Protein AF-X1FXM9-F1 (afdb_monomer)

Foldseek 3Di:
DDDDDPVVVVVVVPDDPVVVVVVVVCVVCQVVVQVVVQVVVQVVCVVVVNFDPCCVPVVDGHRPDPDRGGDDDFFWWKFKAAPVDDDRPDIDGDHNPDDPVRQVVVQVVVVVVNIHIHTDD

Structure (mmCIF, N/CA/C/O backbone):
data_AF-X1FXM9-F1
#
_entry.id   AF-X1FXM9-F1
#
loop_
_atom_site.group_PDB
_atom_site.id
_atom_site.type_symbol
_atom_site.label_atom_id
_atom_site.label_alt_id
_atom_site.label_comp_id
_atom_site.label_asym_id
_atom_site.label_entity_id
_atom_site.label_seq_id
_atom_site.pdbx_PDB_ins_code
_atom_site.Cartn_x
_atom_site.Cartn_y
_atom_site.Cartn_z
_atom_site.occupancy
_atom_site.B_iso_or_equiv
_atom_site.auth_seq_id
_atom_site.auth_comp_id
_atom_site.auth_asym_id
_atom_site.auth_atom_id
_atom_site.pdbx_PDB_model_num
ATOM 1 N N . MET A 1 1 ? 21.906 14.561 19.158 1.00 36.38 1 MET A N 1
ATOM 2 C CA . MET A 1 1 ? 22.944 14.105 18.210 1.00 36.38 1 MET A CA 1
ATOM 3 C C . MET A 1 1 ? 22.483 12.761 17.664 1.00 36.38 1 MET A C 1
ATOM 5 O O . MET A 1 1 ? 22.474 11.801 18.420 1.00 36.38 1 MET A O 1
ATOM 9 N N . LYS A 1 2 ? 21.934 12.715 16.444 1.00 43.38 2 LYS A N 1
ATOM 10 C CA . LYS A 1 2 ? 21.376 11.483 15.862 1.00 43.38 2 L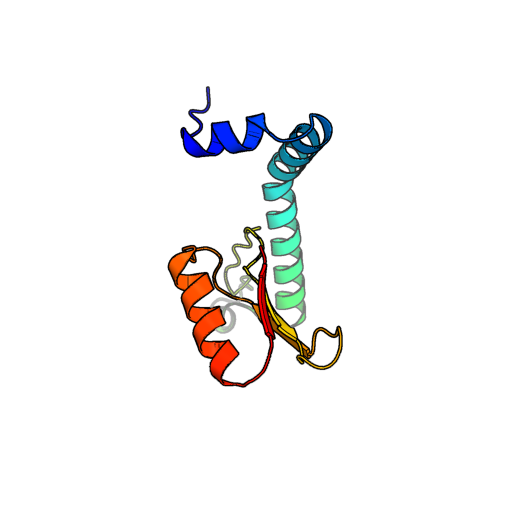YS A CA 1
ATOM 11 C C . LYS A 1 2 ? 22.465 10.847 14.999 1.00 43.38 2 LYS A C 1
ATOM 13 O O . LYS A 1 2 ? 23.006 11.519 14.126 1.00 43.38 2 LYS A O 1
ATOM 18 N N . ILE A 1 3 ? 22.830 9.605 15.299 1.00 38.72 3 ILE A N 1
ATOM 19 C CA . ILE A 1 3 ? 23.757 8.826 14.479 1.00 38.72 3 ILE A CA 1
ATOM 20 C C . ILE A 1 3 ? 22.927 8.307 13.303 1.00 38.72 3 ILE A C 1
ATOM 22 O O . ILE A 1 3 ? 22.068 7.452 13.494 1.00 38.72 3 ILE A O 1
ATOM 26 N N . LEU A 1 4 ? 23.118 8.903 12.128 1.00 39.44 4 LEU A N 1
ATOM 27 C CA . LEU A 1 4 ? 22.616 8.368 10.863 1.00 39.44 4 LEU A CA 1
ATOM 28 C C . LEU A 1 4 ? 23.583 7.274 10.405 1.00 39.44 4 LEU A C 1
ATOM 30 O O . LEU A 1 4 ? 24.802 7.450 10.505 1.00 39.44 4 LEU A O 1
ATOM 34 N N . TYR A 1 5 ? 23.043 6.147 9.947 1.00 42.50 5 TYR A N 1
ATOM 35 C CA . TYR A 1 5 ? 23.849 5.036 9.447 1.00 42.50 5 TYR A CA 1
ATOM 36 C C . TYR A 1 5 ? 24.565 5.448 8.141 1.00 42.50 5 TYR A C 1
ATOM 38 O O . TYR A 1 5 ? 24.064 6.313 7.418 1.00 42.50 5 TYR A O 1
ATOM 46 N N . PRO A 1 6 ? 25.748 4.880 7.831 1.00 48.47 6 PRO A N 1
ATOM 47 C CA . PRO A 1 6 ? 26.617 5.366 6.752 1.00 48.47 6 PRO A CA 1
ATOM 48 C C . PRO A 1 6 ? 25.945 5.450 5.373 1.00 48.47 6 PRO A C 1
ATOM 50 O O . PRO A 1 6 ? 26.200 6.407 4.641 1.00 48.47 6 PRO A O 1
ATOM 53 N N . ASP A 1 7 ? 25.050 4.512 5.056 1.00 50.47 7 ASP A N 1
ATOM 54 C CA . ASP A 1 7 ? 24.399 4.424 3.743 1.00 50.47 7 ASP A CA 1
ATOM 55 C C . ASP A 1 7 ? 23.335 5.510 3.520 1.00 50.47 7 ASP A C 1
ATOM 57 O O . ASP A 1 7 ? 23.178 6.010 2.407 1.00 50.47 7 ASP A O 1
ATOM 61 N N . GLU A 1 8 ? 22.660 5.972 4.579 1.00 50.62 8 GLU A N 1
ATOM 62 C CA . GLU A 1 8 ? 21.700 7.080 4.475 1.00 50.62 8 GLU A CA 1
ATOM 63 C C . GLU A 1 8 ? 22.412 8.391 4.123 1.00 50.62 8 GLU A C 1
ATOM 65 O O . GLU A 1 8 ? 21.892 9.204 3.364 1.00 50.62 8 GLU A O 1
ATOM 70 N N . LYS A 1 9 ? 23.644 8.583 4.615 1.00 51.72 9 LYS A N 1
ATOM 71 C CA . LYS A 1 9 ? 24.418 9.817 4.426 1.00 51.72 9 LYS A CA 1
ATOM 72 C C . LYS A 1 9 ? 24.777 10.075 2.958 1.00 51.72 9 LYS A C 1
ATOM 74 O O . LYS A 1 9 ? 24.866 11.234 2.559 1.00 51.72 9 LYS A O 1
ATOM 79 N N . LEU A 1 10 ? 24.962 9.017 2.165 1.00 49.16 10 LEU A N 1
ATOM 80 C CA . LEU A 1 10 ? 25.273 9.114 0.735 1.00 49.16 10 LEU A CA 1
ATOM 81 C C . LEU A 1 10 ? 24.058 9.544 -0.097 1.00 49.16 10 LEU A C 1
ATOM 83 O O . LEU A 1 10 ? 24.218 10.337 -1.021 1.00 49.16 10 LEU A O 1
ATOM 87 N N . LEU A 1 11 ? 22.847 9.118 0.279 1.00 52.88 11 LEU A N 1
ATOM 88 C CA . LEU A 1 11 ? 21.608 9.492 -0.412 1.00 52.88 11 LEU A CA 1
ATOM 89 C C . LEU A 1 11 ? 21.270 10.988 -0.250 1.00 52.88 11 LEU A C 1
ATOM 91 O O . LEU A 1 11 ? 20.677 11.592 -1.140 1.00 52.88 11 LEU A O 1
ATOM 95 N N . TYR A 1 12 ? 21.679 11.607 0.863 1.00 53.78 12 TYR A N 1
ATOM 96 C CA . TYR A 1 12 ? 21.497 13.046 1.100 1.00 53.78 12 TYR A CA 1
ATOM 97 C C . TYR A 1 12 ? 22.484 13.930 0.326 1.00 53.78 12 TYR A C 1
ATOM 99 O O . TYR A 1 12 ? 22.198 15.102 0.100 1.00 53.78 12 TYR A O 1
ATOM 107 N N . LEU A 1 13 ? 23.636 13.397 -0.091 1.00 53.38 13 LEU A N 1
ATOM 108 C CA . LEU A 1 13 ? 24.692 14.175 -0.753 1.00 53.38 13 LEU A CA 1
ATOM 109 C C . LEU A 1 13 ? 24.429 14.430 -2.248 1.00 53.38 13 LEU A C 1
ATOM 111 O O . LEU A 1 13 ? 25.091 15.285 -2.831 1.00 53.38 13 LEU A O 1
ATOM 115 N N . THR A 1 14 ? 23.477 13.724 -2.868 1.00 57.88 14 THR A N 1
ATOM 116 C CA . THR A 1 14 ? 23.168 13.830 -4.309 1.00 57.88 14 THR A CA 1
ATOM 117 C C . THR A 1 14 ? 21.824 14.493 -4.618 1.00 57.88 14 THR A C 1
ATOM 119 O O . THR A 1 14 ? 21.503 14.685 -5.790 1.00 57.88 14 THR A O 1
ATOM 122 N N . LYS A 1 15 ? 21.021 14.834 -3.603 1.00 63.81 15 LYS A N 1
ATOM 123 C CA . LYS A 1 15 ? 19.719 15.492 -3.789 1.00 63.81 15 LYS A CA 1
ATOM 124 C C . LYS A 1 15 ? 19.870 17.017 -3.890 1.00 63.81 15 LYS A C 1
ATOM 126 O O . LYS A 1 15 ? 20.701 17.590 -3.181 1.00 63.81 15 LYS A O 1
ATOM 131 N N . PRO A 1 16 ? 19.075 17.704 -4.731 1.00 71.56 16 PRO A N 1
ATOM 132 C CA . PRO A 1 16 ? 19.064 19.161 -4.749 1.00 71.56 16 PRO A CA 1
ATOM 133 C C . PRO A 1 16 ? 18.558 19.698 -3.400 1.00 71.56 16 PRO A C 1
ATOM 135 O O . PRO A 1 16 ? 17.733 19.077 -2.732 1.00 71.56 16 PRO A O 1
ATOM 138 N N . ALA A 1 17 ? 19.043 20.874 -2.994 1.00 66.94 17 ALA A N 1
ATOM 139 C CA . ALA A 1 17 ? 18.769 21.446 -1.670 1.00 66.94 17 ALA A CA 1
ATOM 140 C C . ALA A 1 17 ? 17.269 21.644 -1.364 1.00 66.94 17 ALA A C 1
ATOM 142 O O . ALA A 1 17 ? 16.871 21.605 -0.201 1.00 66.94 17 ALA A O 1
ATOM 143 N N . SER A 1 18 ? 16.435 21.825 -2.395 1.00 65.69 18 SER A N 1
ATOM 144 C CA . SER A 1 18 ? 14.975 21.874 -2.267 1.00 65.69 18 SER A CA 1
ATOM 145 C C . SER A 1 18 ? 14.394 20.569 -1.727 1.00 65.69 18 SER A C 1
ATOM 147 O O . SER A 1 18 ? 13.534 20.598 -0.853 1.00 65.69 18 SER A O 1
ATOM 149 N N . ASP A 1 19 ? 14.880 19.429 -2.208 1.00 69.62 19 ASP A N 1
ATOM 150 C CA . ASP A 1 19 ? 14.294 18.117 -1.924 1.00 69.62 19 ASP A CA 1
ATOM 151 C C . ASP A 1 19 ? 14.653 17.656 -0.510 1.00 69.62 19 ASP A C 1
ATOM 153 O O . ASP A 1 19 ? 13.837 17.048 0.175 1.00 69.62 19 ASP A O 1
ATOM 157 N N . ILE A 1 20 ? 15.838 18.046 -0.030 1.00 69.81 20 ILE A N 1
ATOM 158 C CA . ILE A 1 20 ? 16.269 17.830 1.358 1.00 69.81 20 ILE A CA 1
ATOM 159 C C . ILE A 1 20 ? 15.309 18.530 2.334 1.00 69.81 20 ILE A C 1
ATOM 161 O O . ILE A 1 20 ? 14.885 17.935 3.322 1.00 69.81 20 ILE A O 1
ATOM 165 N N . TYR A 1 21 ? 14.918 19.773 2.036 1.00 74.25 21 TYR A N 1
ATOM 166 C CA . TYR A 1 21 ? 13.987 20.540 2.867 1.00 74.25 21 TYR A CA 1
ATOM 167 C C . TYR A 1 21 ? 12.582 19.913 2.913 1.00 74.25 21 TYR A C 1
ATOM 169 O O . TYR A 1 21 ? 11.961 19.846 3.977 1.00 74.25 21 TYR A O 1
ATOM 177 N N . TYR A 1 22 ? 12.080 19.410 1.781 1.00 75.81 22 TYR A N 1
ATOM 178 C CA . TYR A 1 22 ? 10.779 18.734 1.734 1.00 75.81 22 TYR A CA 1
ATOM 179 C C . TYR A 1 22 ? 10.786 17.385 2.460 1.00 75.81 22 TYR A C 1
ATOM 181 O O . TYR A 1 22 ? 9.818 17.078 3.159 1.00 75.81 22 TYR A O 1
ATOM 189 N N . ASP A 1 23 ? 11.875 16.619 2.362 1.00 75.50 23 ASP A N 1
ATOM 190 C CA . ASP A 1 23 ? 12.038 15.360 3.096 1.00 75.50 23 ASP A CA 1
ATOM 191 C C . ASP A 1 23 ? 12.016 15.593 4.619 1.00 75.50 23 ASP A C 1
ATOM 193 O O . ASP A 1 23 ? 11.380 14.838 5.361 1.00 75.50 23 ASP A O 1
ATOM 197 N N . GLU A 1 24 ? 12.651 16.668 5.104 1.00 77.00 24 GLU A N 1
ATOM 198 C CA . GLU A 1 24 ? 12.624 17.038 6.525 1.00 77.00 24 GLU A CA 1
ATOM 199 C C . GLU A 1 24 ? 11.207 17.371 7.008 1.00 77.00 24 GLU A C 1
ATOM 201 O O . GLU A 1 24 ? 10.772 16.869 8.050 1.00 77.00 24 GLU A O 1
ATOM 206 N N . ILE A 1 25 ? 10.458 18.168 6.239 1.00 82.19 25 ILE A N 1
ATOM 207 C CA . ILE A 1 25 ? 9.061 18.497 6.558 1.00 82.19 25 ILE A CA 1
ATOM 208 C C . ILE A 1 25 ? 8.195 17.236 6.558 1.00 82.19 25 ILE A C 1
ATOM 210 O O . ILE A 1 25 ? 7.400 17.034 7.482 1.00 82.19 25 ILE A O 1
ATOM 214 N N . ALA A 1 26 ? 8.348 16.375 5.548 1.00 81.06 26 ALA A N 1
ATOM 215 C CA . ALA A 1 26 ? 7.603 15.126 5.442 1.00 81.06 26 ALA A CA 1
ATOM 216 C C . ALA A 1 26 ? 7.861 14.227 6.659 1.00 81.06 26 ALA A C 1
ATOM 218 O O . ALA A 1 26 ? 6.918 13.707 7.261 1.00 81.06 26 ALA A O 1
ATOM 219 N N . LEU A 1 27 ? 9.119 14.120 7.097 1.00 80.94 27 LEU A N 1
ATOM 220 C CA . LEU A 1 27 ? 9.480 13.348 8.280 1.00 80.94 27 LEU A CA 1
ATOM 221 C C . LEU A 1 27 ? 8.891 13.953 9.561 1.00 80.94 27 LEU A C 1
ATOM 223 O O . LEU A 1 27 ? 8.336 13.214 10.377 1.00 80.94 27 LEU A O 1
ATOM 227 N N . MET A 1 28 ? 8.946 15.280 9.728 1.00 86.06 28 MET A N 1
ATOM 228 C CA . MET A 1 28 ? 8.348 15.970 10.880 1.00 86.06 28 MET A CA 1
ATOM 229 C C . MET A 1 28 ? 6.824 15.793 10.948 1.00 86.06 28 MET A C 1
ATOM 231 O O . MET A 1 28 ? 6.257 15.698 12.038 1.00 86.06 28 MET A O 1
ATOM 235 N N . MET A 1 29 ? 6.157 15.722 9.794 1.00 90.00 29 MET A N 1
ATOM 236 C CA . MET A 1 29 ? 4.702 15.581 9.706 1.00 90.00 29 MET A CA 1
ATOM 237 C C . MET A 1 29 ? 4.222 14.127 9.728 1.00 90.00 29 MET A C 1
ATOM 239 O O . MET A 1 29 ? 3.068 13.893 10.096 1.00 90.00 29 MET A O 1
ATOM 243 N N . SER A 1 30 ? 5.085 13.159 9.405 1.00 89.44 30 SER A N 1
ATOM 244 C CA . SER A 1 30 ? 4.751 11.731 9.277 1.00 89.44 30 SER A CA 1
ATOM 245 C C . SER A 1 30 ? 3.930 11.200 10.456 1.00 89.44 30 SER A C 1
ATOM 247 O O . SER A 1 30 ? 2.811 10.730 10.279 1.00 89.44 30 SER A O 1
ATOM 249 N N . THR A 1 31 ? 4.410 11.392 11.687 1.00 91.12 31 THR A N 1
ATOM 250 C CA . THR A 1 31 ? 3.732 10.923 12.907 1.00 91.12 31 THR A CA 1
ATOM 251 C C . THR A 1 31 ? 2.360 11.574 13.102 1.00 91.12 31 THR A C 1
ATOM 253 O O . THR A 1 31 ? 1.430 10.941 13.604 1.00 91.12 31 THR A O 1
ATOM 256 N N . LYS A 1 32 ? 2.204 12.850 12.725 1.00 94.00 32 LYS A N 1
ATOM 257 C CA . LYS A 1 32 ? 0.914 13.545 12.830 1.00 94.00 32 LYS A CA 1
ATOM 258 C C . LYS A 1 32 ? -0.074 12.996 11.803 1.00 94.00 32 LYS A C 1
ATOM 260 O O . LYS A 1 32 ? -1.213 12.719 12.167 1.00 94.00 32 LYS A O 1
ATOM 265 N N . VAL A 1 33 ? 0.370 12.806 10.562 1.00 94.88 33 VAL A N 1
ATOM 266 C CA . VAL A 1 33 ? -0.441 12.227 9.483 1.00 94.88 33 VAL A CA 1
ATOM 267 C C . VAL A 1 33 ? -0.878 10.808 9.841 1.00 94.88 33 VAL A C 1
ATOM 269 O O . VAL A 1 33 ? -2.070 10.519 9.798 1.00 94.88 33 VAL A O 1
ATOM 272 N N . GLU A 1 34 ? 0.048 9.963 10.301 1.00 95.19 34 GLU A N 1
ATOM 273 C CA . GLU A 1 34 ? -0.249 8.594 10.736 1.00 95.19 34 GLU A CA 1
ATOM 274 C C . GLU A 1 34 ? -1.357 8.545 11.792 1.00 95.19 34 GLU A C 1
ATOM 276 O O . GLU A 1 34 ? -2.298 7.758 11.691 1.00 95.19 34 GLU A O 1
ATOM 281 N N . ARG A 1 35 ? -1.277 9.423 12.801 1.00 94.19 35 ARG A N 1
ATOM 282 C CA . ARG A 1 35 ? -2.274 9.497 13.877 1.00 94.19 35 ARG A CA 1
ATOM 283 C C . ARG A 1 35 ? -3.630 9.993 13.391 1.00 94.19 35 ARG A C 1
ATOM 285 O O . ARG A 1 35 ? -4.645 9.496 13.873 1.00 94.19 35 ARG A O 1
ATOM 292 N N . ILE A 1 36 ? -3.652 10.963 12.477 1.00 96.38 36 ILE A N 1
ATOM 293 C CA . ILE A 1 36 ? -4.896 11.497 11.909 1.00 96.38 36 ILE A CA 1
ATOM 294 C C . ILE A 1 36 ? -5.603 10.413 11.100 1.00 96.38 36 ILE A C 1
ATOM 296 O O . ILE A 1 36 ? -6.765 10.126 11.372 1.00 96.38 36 ILE A O 1
ATOM 300 N N . ILE A 1 37 ? -4.889 9.756 10.183 1.00 96.25 37 ILE A N 1
ATOM 301 C CA . ILE A 1 37 ? -5.453 8.676 9.365 1.00 96.25 37 ILE A CA 1
ATOM 302 C C . ILE A 1 37 ? -5.928 7.527 10.263 1.00 96.25 37 ILE A C 1
ATOM 304 O O . ILE A 1 37 ? -7.031 7.015 10.086 1.00 96.25 37 ILE A O 1
ATOM 308 N N . ALA A 1 38 ? -5.153 7.166 11.292 1.00 95.69 38 ALA A N 1
ATOM 309 C CA . ALA A 1 38 ? -5.576 6.152 12.252 1.00 95.69 38 ALA A CA 1
ATOM 310 C C . ALA A 1 38 ? -6.861 6.535 13.015 1.00 95.69 38 ALA A C 1
ATOM 312 O O . ALA A 1 38 ? -7.666 5.659 13.325 1.00 95.69 38 ALA A O 1
ATOM 313 N N . SER A 1 39 ? -7.063 7.816 13.340 1.00 94.44 39 SER A N 1
ATOM 314 C CA . SER A 1 39 ? -8.311 8.286 13.963 1.00 94.44 39 SER A CA 1
ATOM 315 C C . SER A 1 39 ? -9.486 8.155 13.001 1.00 94.44 39 SER A C 1
ATOM 317 O O . SER A 1 39 ? -10.497 7.560 13.357 1.00 94.44 39 SER A O 1
ATOM 319 N N . GLN A 1 40 ? -9.311 8.617 11.763 1.00 96.69 40 GLN A N 1
ATOM 320 C CA . GLN A 1 40 ? -10.351 8.576 10.734 1.00 96.69 40 GLN A CA 1
ATOM 321 C C . GLN A 1 40 ? -10.803 7.143 10.437 1.00 96.69 40 GLN A C 1
ATOM 323 O O . GLN A 1 40 ? -11.996 6.874 10.351 1.00 96.69 40 GLN A O 1
ATOM 328 N N . ILE A 1 41 ? -9.869 6.190 10.356 1.00 95.81 41 ILE A N 1
ATOM 329 C CA . ILE A 1 41 ? -10.227 4.778 10.170 1.00 95.81 41 ILE A CA 1
ATOM 330 C C . ILE A 1 41 ? -11.035 4.261 11.371 1.00 95.81 41 ILE A C 1
ATOM 332 O O . ILE A 1 41 ? -12.024 3.560 11.179 1.00 95.81 41 ILE A O 1
ATOM 336 N N . LYS A 1 42 ? -10.651 4.607 12.609 1.00 94.38 42 LYS A N 1
ATOM 337 C CA . LYS A 1 42 ? -11.401 4.199 13.812 1.00 94.38 42 LYS A CA 1
ATOM 338 C C . LYS A 1 42 ? -12.815 4.776 13.837 1.00 94.38 42 LYS A C 1
ATOM 340 O O . LYS A 1 42 ? -13.730 4.076 14.254 1.00 94.38 42 LYS A O 1
ATOM 345 N N . GLU A 1 43 ? -12.986 6.016 13.391 1.00 94.81 43 GLU A N 1
ATOM 346 C CA . GLU A 1 43 ? -14.298 6.659 13.266 1.00 94.81 43 GLU A CA 1
ATOM 347 C C . GLU A 1 43 ? -15.188 5.893 12.280 1.00 94.81 43 GLU A C 1
ATOM 349 O O . GLU A 1 43 ? -16.287 5.488 12.653 1.00 94.81 43 GLU A O 1
ATOM 354 N N . VAL A 1 44 ? -14.678 5.565 11.087 1.00 96.19 44 VAL A N 1
ATOM 355 C CA . VAL A 1 44 ? -15.430 4.772 10.098 1.00 96.19 44 VAL A CA 1
ATOM 356 C C . VAL A 1 44 ? -15.771 3.377 10.634 1.00 96.19 44 VAL A C 1
ATOM 358 O O . VAL A 1 44 ? -16.898 2.916 10.473 1.00 96.19 44 VAL A O 1
ATOM 361 N N . LEU A 1 45 ? -14.837 2.695 11.306 1.00 94.19 45 LEU A N 1
ATOM 362 C CA . LEU A 1 45 ? -15.106 1.388 11.923 1.00 94.19 45 LEU A CA 1
ATOM 363 C C . LEU A 1 45 ? -16.248 1.471 12.947 1.00 94.19 45 LEU A C 1
ATOM 365 O O . LEU A 1 45 ? -17.161 0.645 12.918 1.00 94.19 45 LEU A O 1
ATOM 369 N N . ALA A 1 46 ? -16.231 2.495 13.802 1.00 91.62 46 ALA A N 1
ATOM 370 C CA . ALA A 1 46 ? -17.271 2.725 14.797 1.00 91.62 46 ALA A CA 1
ATOM 371 C C . ALA A 1 46 ? -18.639 3.023 14.155 1.00 91.62 46 ALA A C 1
ATOM 373 O O . ALA A 1 46 ? -19.658 2.504 14.616 1.00 91.62 46 ALA A O 1
ATOM 374 N N . GLU A 1 47 ? -18.668 3.811 13.076 1.00 94.25 47 GLU A N 1
ATOM 375 C CA . GLU A 1 47 ? -19.878 4.080 12.285 1.00 94.25 47 GLU A CA 1
ATOM 376 C C . GLU A 1 47 ? -20.454 2.809 11.648 1.00 94.25 47 GLU A C 1
ATOM 378 O O . GLU A 1 47 ? -21.671 2.641 11.600 1.00 94.25 47 GLU A O 1
ATOM 383 N N . GLN A 1 48 ? -19.593 1.883 11.214 1.00 94.25 48 GLN A N 1
ATOM 384 C CA . GLN A 1 48 ? -19.995 0.574 10.686 1.00 94.25 48 GLN A CA 1
ATOM 385 C C . GLN A 1 48 ? -20.353 -0.448 11.781 1.00 94.25 48 GLN A C 1
ATOM 387 O O . GLN A 1 48 ? -20.651 -1.601 11.476 1.00 94.25 48 GLN A O 1
ATOM 392 N N . GLY A 1 49 ? -20.331 -0.057 13.060 1.00 90.75 49 GLY A N 1
ATOM 393 C CA . GLY A 1 49 ? -20.643 -0.953 14.173 1.00 90.75 49 GLY A CA 1
ATOM 394 C C . GLY A 1 49 ? -19.542 -1.969 14.488 1.00 90.75 49 GLY A C 1
ATOM 395 O O . GLY A 1 49 ? -19.800 -2.938 15.200 1.00 90.75 49 GLY A O 1
ATOM 396 N N . ILE A 1 50 ? -18.327 -1.768 13.974 1.00 90.75 50 ILE A N 1
ATOM 397 C CA . ILE A 1 50 ? -17.191 -2.664 14.187 1.00 90.75 50 ILE A CA 1
ATOM 398 C C . ILE A 1 50 ? -16.482 -2.244 15.476 1.00 90.75 50 ILE A C 1
ATOM 400 O O . ILE A 1 50 ? -15.807 -1.217 15.541 1.00 90.75 50 ILE A O 1
ATOM 404 N N . PHE A 1 51 ? -16.654 -3.062 16.510 1.00 91.12 51 PHE A N 1
ATOM 405 C CA . PHE A 1 51 ? -16.066 -2.877 17.833 1.00 91.12 51 PHE A CA 1
ATOM 406 C C . PHE A 1 51 ? -15.504 -4.195 18.370 1.00 91.12 51 PHE A C 1
ATOM 408 O O . PHE A 1 51 ? -15.478 -5.211 17.669 1.00 91.12 51 PHE A O 1
ATOM 415 N N . ASN A 1 52 ? -14.982 -4.178 19.597 1.00 88.69 52 ASN A N 1
ATOM 416 C CA . ASN A 1 52 ? -14.413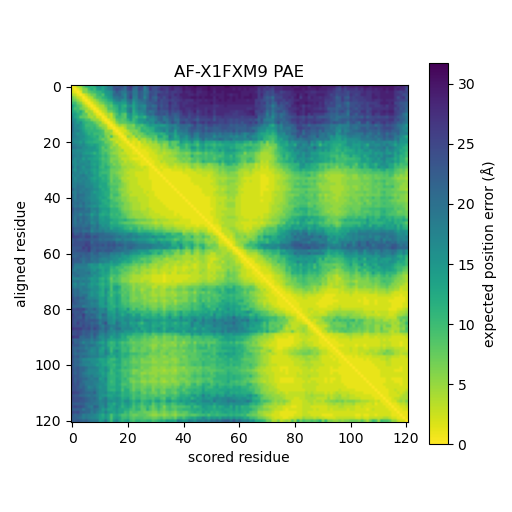 -5.372 20.202 1.00 88.69 52 ASN A CA 1
ATOM 417 C C . ASN A 1 52 ? -15.535 -6.404 20.442 1.00 88.69 52 ASN A C 1
ATOM 419 O O . ASN A 1 52 ? -16.548 -6.055 21.046 1.00 88.69 52 ASN A O 1
ATOM 423 N N . PRO A 1 53 ? -15.3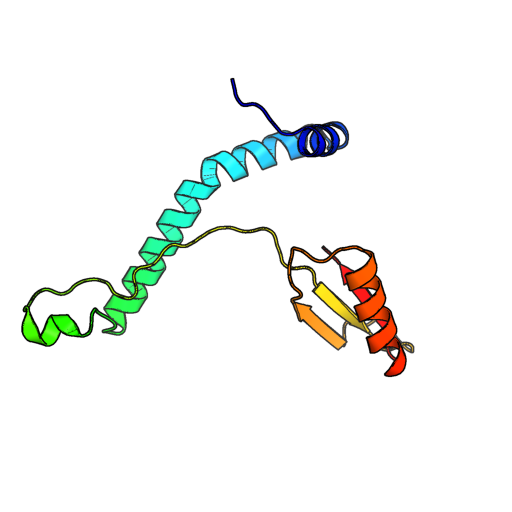71 -7.677 20.030 1.00 84.19 53 PRO A N 1
ATOM 424 C CA . PRO A 1 53 ? -16.385 -8.713 20.250 1.00 84.19 53 PRO A CA 1
ATOM 425 C C . PRO A 1 53 ? -16.802 -8.885 21.719 1.00 84.19 53 PRO A C 1
ATOM 427 O O . PRO A 1 53 ? -17.904 -9.338 22.006 1.00 84.19 53 PRO A O 1
ATOM 430 N N . VAL A 1 54 ? -15.932 -8.517 22.664 1.00 84.12 54 VAL A N 1
ATOM 431 C CA . VAL A 1 54 ? -16.204 -8.621 24.105 1.00 84.12 54 VAL A CA 1
ATOM 432 C C . VAL A 1 54 ? -17.172 -7.535 24.597 1.00 84.12 54 VAL A C 1
ATOM 434 O O . VAL A 1 54 ? -17.737 -7.674 25.682 1.00 84.12 54 VAL A O 1
ATOM 437 N N . ASP A 1 55 ? -17.426 -6.485 23.811 1.00 80.69 55 ASP A N 1
ATOM 438 C CA . ASP A 1 55 ? -18.280 -5.351 24.191 1.00 80.69 55 ASP A CA 1
ATOM 439 C C . ASP A 1 55 ? -19.717 -5.774 24.532 1.00 80.69 55 ASP A C 1
ATOM 441 O O . ASP A 1 55 ? -20.346 -5.174 25.411 1.00 80.69 55 ASP A O 1
ATOM 445 N N . GLU A 1 56 ? -20.207 -6.862 23.922 1.00 76.31 56 GLU A N 1
ATOM 446 C CA . GLU A 1 56 ? -21.500 -7.483 24.250 1.00 76.31 56 GLU A CA 1
ATOM 447 C C . GLU A 1 56 ? -21.579 -7.950 25.714 1.00 76.31 56 GLU A C 1
ATOM 449 O O . GLU A 1 56 ? -22.657 -7.978 26.311 1.00 76.31 56 GLU A O 1
ATOM 454 N N . HIS A 1 57 ? -20.437 -8.272 26.324 1.00 82.25 57 HIS A N 1
ATOM 455 C CA . HIS A 1 57 ? -20.339 -8.781 27.691 1.00 82.25 57 HIS A CA 1
ATOM 456 C C . HIS A 1 57 ? -19.976 -7.705 28.719 1.00 82.25 57 HIS A C 1
ATOM 458 O O . HIS A 1 57 ? -20.368 -7.821 29.881 1.00 82.25 57 HIS A O 1
ATOM 464 N N . ILE A 1 58 ? -19.253 -6.653 28.317 1.00 81.06 58 ILE A N 1
ATOM 465 C CA . ILE A 1 58 ? -18.723 -5.633 29.243 1.00 81.06 58 ILE A CA 1
ATOM 466 C C . ILE A 1 58 ? -19.452 -4.283 29.187 1.00 81.06 58 ILE A C 1
ATOM 468 O O . ILE A 1 58 ? -19.125 -3.393 29.970 1.00 81.06 58 ILE A O 1
ATOM 472 N N . LYS A 1 59 ? -20.460 -4.121 28.308 1.00 77.44 59 LYS A N 1
ATOM 473 C CA . LYS A 1 59 ? -21.244 -2.875 28.112 1.00 77.44 59 LYS A CA 1
ATOM 474 C C . LYS A 1 59 ? -20.385 -1.618 27.905 1.00 77.44 59 LYS A C 1
ATOM 476 O O . LYS A 1 59 ? -20.846 -0.498 28.126 1.00 77.44 59 LYS A O 1
ATOM 481 N N . LEU A 1 60 ? -19.144 -1.795 27.476 1.00 81.19 60 LEU A N 1
ATOM 482 C CA . LEU A 1 60 ? -18.204 -0.736 27.158 1.00 81.19 60 LEU A CA 1
ATOM 483 C C . LEU A 1 60 ? -17.877 -0.892 25.684 1.00 81.19 60 LEU A C 1
ATOM 485 O O . LEU A 1 60 ? -17.451 -1.967 25.297 1.00 81.19 60 LEU A O 1
ATOM 489 N N . LYS A 1 61 ? -18.087 0.151 24.878 1.00 79.00 61 LYS A N 1
ATOM 490 C CA . LYS A 1 61 ? -17.700 0.127 23.465 1.00 79.00 61 LYS A CA 1
ATOM 491 C C . LYS A 1 61 ? -16.221 0.463 23.341 1.00 79.00 61 LYS A C 1
ATOM 493 O O . LYS A 1 61 ? -15.830 1.606 23.587 1.00 79.00 61 LYS A O 1
ATOM 498 N N . VAL A 1 62 ? -15.407 -0.518 22.980 1.00 86.19 62 VAL A N 1
ATOM 499 C CA . VAL A 1 62 ? -13.968 -0.364 22.782 1.00 86.19 62 VAL A CA 1
ATOM 500 C C . VAL A 1 62 ? -13.667 -0.458 21.290 1.00 86.19 62 VAL A C 1
ATOM 502 O O . VAL A 1 62 ? -14.017 -1.432 20.630 1.00 86.19 62 VAL A O 1
ATOM 505 N N . ASN A 1 63 ? -12.984 0.557 20.750 1.00 84.62 63 ASN A N 1
ATOM 506 C CA . ASN A 1 63 ? -12.560 0.561 19.349 1.00 84.62 63 ASN A CA 1
ATOM 507 C C . ASN A 1 63 ? -11.723 -0.685 19.032 1.00 84.62 63 ASN A C 1
ATOM 509 O O . ASN A 1 63 ? -10.702 -0.938 19.678 1.00 84.62 63 ASN A O 1
ATOM 513 N N . PHE A 1 64 ? -12.138 -1.423 18.007 1.00 87.50 64 PHE A N 1
ATOM 514 C CA . PHE A 1 64 ? -11.459 -2.616 17.525 1.00 87.50 64 PHE A CA 1
ATOM 515 C C . PHE A 1 64 ? -11.652 -2.737 16.006 1.00 87.50 64 PHE A C 1
ATOM 517 O O . PHE A 1 64 ? -12.721 -2.381 15.518 1.00 87.50 64 PHE A O 1
ATOM 524 N N . PRO A 1 65 ? -10.665 -3.251 15.252 1.00 89.81 65 PRO A N 1
ATOM 525 C CA . PRO A 1 65 ? -9.349 -3.715 15.705 1.00 89.81 65 PRO A CA 1
ATOM 526 C C . PRO A 1 65 ? -8.455 -2.600 16.278 1.00 89.81 65 PRO A C 1
ATOM 528 O O . PRO A 1 65 ? -8.638 -1.423 15.952 1.00 89.81 65 PRO A O 1
ATOM 531 N N . PRO A 1 66 ? -7.475 -2.934 17.145 1.00 89.94 66 PRO A N 1
ATOM 532 C CA . PRO A 1 66 ? -6.424 -1.992 17.498 1.00 89.94 66 PRO A CA 1
ATOM 533 C C . PRO A 1 66 ? -5.684 -1.592 16.221 1.00 89.94 66 PRO A C 1
ATOM 535 O O . PRO A 1 66 ? -5.190 -2.440 15.482 1.00 89.94 66 PRO A O 1
ATOM 538 N N . LEU A 1 67 ? -5.620 -0.289 15.962 1.00 90.81 67 LEU A N 1
ATOM 539 C CA . LEU A 1 67 ? -5.061 0.238 14.725 1.00 90.81 67 LEU A CA 1
ATOM 540 C C . LEU A 1 67 ? -3.762 0.994 14.991 1.00 90.81 67 LEU A C 1
ATOM 542 O O . LEU A 1 67 ? -3.747 1.970 15.750 1.00 90.81 67 LEU A O 1
ATOM 546 N N . ASN A 1 68 ? -2.705 0.556 14.312 1.00 89.75 68 ASN A N 1
ATOM 547 C CA . ASN A 1 68 ? -1.418 1.229 14.216 1.00 89.75 68 ASN A CA 1
ATOM 548 C C . ASN A 1 68 ? -1.121 1.484 12.733 1.00 89.75 68 ASN A C 1
ATOM 550 O O . ASN A 1 68 ? -0.678 0.582 12.029 1.00 89.75 68 ASN A O 1
ATOM 554 N N . PHE A 1 69 ? -1.427 2.689 12.254 1.00 93.50 69 PHE A N 1
ATOM 555 C CA . PHE A 1 69 ? -1.163 3.080 10.872 1.00 93.50 69 PHE A CA 1
ATOM 556 C C . PHE A 1 69 ? 0.269 3.604 10.739 1.00 93.50 69 PHE A C 1
ATOM 558 O O . PHE A 1 69 ? 0.715 4.391 11.579 1.00 93.50 69 PHE A O 1
ATOM 565 N N . LYS A 1 70 ? 0.966 3.190 9.677 1.00 91.38 70 LYS A N 1
ATOM 566 C CA . LYS A 1 70 ? 2.332 3.611 9.370 1.00 91.38 70 LYS A CA 1
ATOM 567 C C . LYS A 1 70 ? 2.471 4.034 7.920 1.00 91.38 70 LYS A C 1
ATOM 569 O O . LYS A 1 70 ? 1.944 3.374 7.030 1.00 91.38 70 LYS A O 1
ATOM 574 N N . LEU A 1 71 ? 3.164 5.150 7.706 1.00 89.31 71 LEU A N 1
ATOM 575 C CA . LEU A 1 71 ? 3.611 5.546 6.379 1.00 89.31 71 LEU A CA 1
ATOM 576 C C . LEU A 1 71 ? 4.905 4.794 6.087 1.00 89.31 71 LEU A C 1
ATOM 578 O O . LEU A 1 71 ? 5.908 4.975 6.775 1.00 89.31 71 LEU A O 1
ATOM 582 N N . GLU A 1 72 ? 4.867 3.946 5.072 1.00 85.19 72 GLU A N 1
ATOM 583 C CA . GLU A 1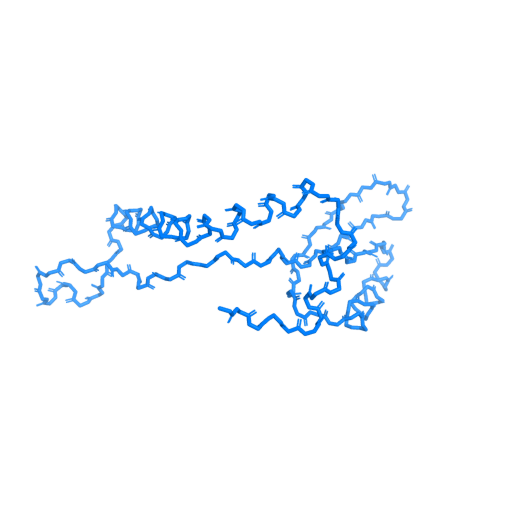 72 ? 6.029 3.197 4.605 1.00 85.19 72 GLU A CA 1
ATOM 584 C C . GLU A 1 72 ? 6.474 3.705 3.233 1.00 85.19 72 GLU A C 1
ATOM 586 O O . GLU A 1 72 ? 5.819 4.558 2.623 1.00 85.19 72 GLU A O 1
ATOM 591 N N . LYS A 1 73 ? 7.619 3.207 2.754 1.00 82.69 73 LYS A N 1
ATOM 592 C CA . LYS A 1 73 ? 8.058 3.494 1.386 1.00 82.69 73 LYS A CA 1
ATOM 593 C C . LYS A 1 73 ? 7.022 2.954 0.399 1.00 82.69 73 LYS A C 1
ATOM 595 O O . LYS A 1 73 ? 6.218 2.090 0.731 1.00 82.69 73 LYS A O 1
ATOM 600 N N . LEU A 1 74 ? 7.007 3.477 -0.821 1.00 86.44 74 LEU A N 1
ATOM 601 C CA . LEU A 1 74 ? 6.142 2.901 -1.844 1.00 86.44 74 LEU A CA 1
ATOM 602 C C . LEU A 1 74 ? 6.649 1.499 -2.213 1.00 86.44 74 LEU A C 1
ATOM 604 O O . LEU A 1 74 ? 7.862 1.286 -2.225 1.00 86.44 74 LEU A O 1
ATOM 608 N N . PRO A 1 75 ? 5.748 0.538 -2.481 1.00 91.31 75 PRO A N 1
ATOM 609 C CA . PRO A 1 75 ? 6.150 -0.751 -3.023 1.00 91.31 75 PRO A CA 1
ATOM 610 C C . PRO A 1 75 ? 6.851 -0.566 -4.368 1.00 91.31 75 PRO A C 1
ATOM 612 O O . PRO A 1 75 ? 6.504 0.335 -5.133 1.00 91.31 75 PRO A O 1
ATOM 615 N N . HIS A 1 76 ? 7.781 -1.467 -4.677 1.00 94.00 76 HIS A N 1
ATOM 616 C CA . HIS A 1 76 ? 8.235 -1.625 -6.051 1.00 94.00 76 HIS A CA 1
ATOM 617 C C . HIS A 1 76 ? 7.048 -2.023 -6.928 1.00 94.00 76 HIS A C 1
ATOM 619 O O . HIS A 1 76 ? 6.141 -2.726 -6.483 1.00 94.00 76 HIS A O 1
ATOM 625 N N . LEU A 1 77 ? 7.043 -1.587 -8.177 1.00 94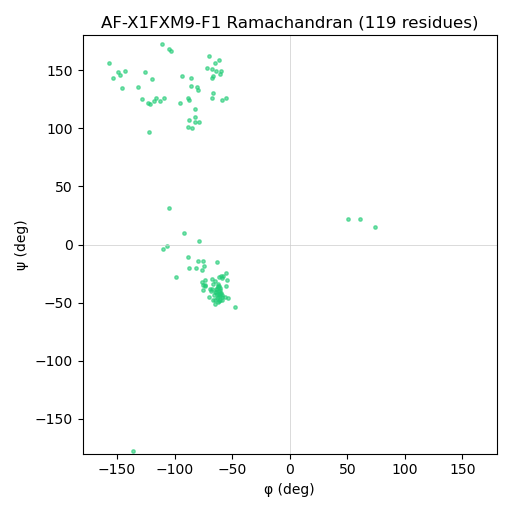.94 77 LEU A N 1
ATOM 626 C CA . LEU A 1 77 ? 5.960 -1.849 -9.106 1.00 94.94 77 LEU A CA 1
ATOM 627 C C . LEU A 1 77 ? 6.502 -2.584 -10.321 1.00 94.94 77 LEU A C 1
ATOM 629 O O . LEU A 1 77 ? 7.364 -2.071 -11.025 1.00 94.94 77 LEU A O 1
ATOM 633 N N . LEU A 1 78 ? 5.973 -3.773 -10.585 1.00 96.19 78 LEU A N 1
ATOM 634 C CA . LEU A 1 78 ? 6.199 -4.466 -11.843 1.00 96.19 78 LEU A CA 1
ATOM 635 C C . LEU A 1 78 ? 5.235 -3.903 -12.886 1.00 96.19 78 LEU A C 1
ATOM 637 O O . LEU A 1 78 ? 4.037 -4.205 -12.860 1.00 96.19 78 LEU A O 1
ATOM 641 N N . VAL A 1 79 ? 5.765 -3.102 -13.802 1.00 95.50 79 VAL A N 1
ATOM 642 C CA . VAL A 1 79 ? 5.041 -2.582 -14.961 1.00 95.50 79 VAL A CA 1
ATOM 643 C C . VAL A 1 79 ? 5.180 -3.583 -16.097 1.00 95.50 79 VAL A C 1
ATOM 645 O O . VAL A 1 79 ? 6.292 -3.962 -16.456 1.00 95.50 79 VAL A O 1
ATOM 648 N N . ILE A 1 80 ? 4.058 -4.018 -16.665 1.00 94.88 80 ILE A N 1
ATOM 649 C CA . ILE A 1 80 ? 4.011 -4.966 -17.780 1.00 94.88 80 ILE A CA 1
ATOM 650 C C . ILE A 1 80 ? 3.402 -4.271 -18.990 1.00 94.88 80 ILE A C 1
ATOM 652 O O . ILE A 1 80 ? 2.275 -3.772 -18.925 1.00 94.88 80 ILE A O 1
ATOM 656 N N . SER A 1 81 ? 4.115 -4.304 -20.109 1.00 93.19 81 SER A N 1
ATOM 657 C CA . SER A 1 81 ? 3.706 -3.698 -21.371 1.00 93.19 81 SER A CA 1
ATOM 658 C C . SER A 1 81 ? 3.729 -4.706 -22.525 1.00 93.19 81 SER A C 1
ATOM 660 O O . SER A 1 81 ? 4.523 -5.655 -22.534 1.00 93.19 81 SER A O 1
ATOM 662 N N . PRO A 1 82 ? 2.844 -4.548 -23.521 1.00 90.94 82 PRO A N 1
ATOM 663 C CA . PRO A 1 82 ? 2.931 -5.313 -24.753 1.00 90.94 82 PRO A CA 1
ATOM 664 C C . PRO A 1 82 ? 4.132 -4.819 -25.588 1.00 90.94 82 PRO A C 1
ATOM 666 O O . PRO A 1 82 ? 4.557 -3.674 -25.472 1.00 90.94 82 PRO A O 1
ATOM 669 N N . ARG A 1 83 ? 4.729 -5.687 -26.415 1.00 88.25 83 ARG A N 1
ATOM 670 C CA . ARG A 1 83 ? 5.964 -5.347 -27.161 1.00 88.25 83 ARG A CA 1
ATOM 671 C C . ARG A 1 83 ? 5.718 -4.537 -28.435 1.00 88.25 83 ARG A C 1
ATOM 673 O O . ARG A 1 83 ? 6.637 -3.910 -28.948 1.00 88.25 83 ARG A O 1
ATOM 680 N N . ASP A 1 84 ? 4.502 -4.583 -28.960 1.00 89.88 84 ASP A N 1
ATOM 681 C CA . ASP A 1 84 ? 4.089 -3.975 -30.226 1.00 89.88 84 ASP A CA 1
ATOM 682 C C . ASP A 1 84 ? 3.620 -2.519 -30.084 1.00 89.88 84 ASP A C 1
ATOM 684 O O . ASP A 1 84 ? 3.434 -1.835 -31.090 1.00 89.88 84 ASP A O 1
ATOM 688 N N . ARG A 1 85 ? 3.429 -2.026 -28.854 1.00 86.88 85 ARG A N 1
ATOM 689 C CA . ARG A 1 85 ? 2.966 -0.659 -28.582 1.00 86.88 85 ARG A CA 1
ATOM 690 C C . ARG A 1 85 ? 3.356 -0.192 -27.184 1.00 86.88 85 ARG A C 1
ATOM 692 O O . ARG A 1 85 ? 3.540 -0.994 -26.278 1.00 86.88 85 ARG A O 1
ATOM 699 N N . ILE A 1 86 ? 3.439 1.122 -27.003 1.00 85.38 86 ILE A N 1
ATOM 700 C CA . ILE A 1 86 ? 3.761 1.734 -25.710 1.00 85.38 86 ILE A CA 1
ATOM 701 C C . ILE A 1 86 ? 2.469 1.862 -24.897 1.00 85.38 86 ILE A C 1
ATOM 703 O O . ILE A 1 86 ? 1.669 2.764 -25.131 1.00 85.38 86 ILE A O 1
ATOM 707 N N . GLU A 1 87 ? 2.258 0.933 -23.968 1.00 87.06 87 GLU A N 1
ATOM 708 C CA . GLU A 1 87 ? 1.090 0.880 -23.083 1.00 87.06 87 GLU A CA 1
ATOM 709 C C . GLU A 1 87 ? 1.450 0.153 -21.774 1.00 87.06 87 GLU A C 1
ATOM 711 O O . GLU A 1 87 ? 2.170 -0.841 -21.812 1.00 87.06 87 GLU A O 1
ATOM 716 N N . SER A 1 88 ? 0.919 0.590 -20.627 1.00 82.56 88 SER A N 1
ATOM 717 C CA . SER A 1 88 ? 0.962 -0.189 -19.378 1.00 82.56 88 SER A CA 1
ATOM 718 C C . SER A 1 88 ? -0.257 -1.108 -19.311 1.00 82.56 88 SER A C 1
ATOM 720 O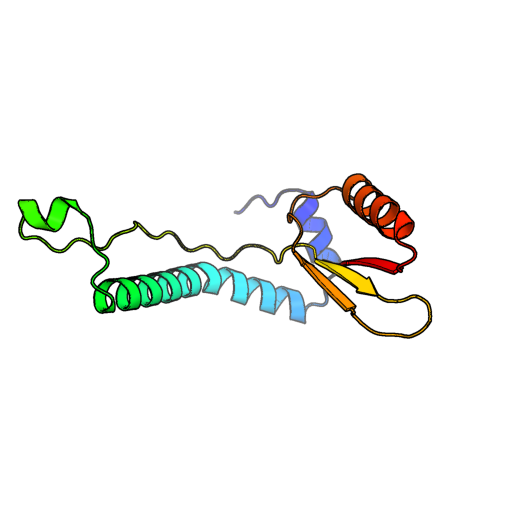 O . SER A 1 88 ? -1.358 -0.674 -18.985 1.00 82.56 88 SER A O 1
ATOM 722 N N . MET A 1 89 ? -0.074 -2.389 -19.629 1.00 87.12 89 MET A N 1
ATOM 723 C CA . MET A 1 89 ? -1.161 -3.373 -19.614 1.00 87.12 89 MET A CA 1
ATOM 724 C C . MET A 1 89 ? -1.534 -3.779 -18.185 1.00 87.12 89 MET A C 1
ATOM 726 O O . MET A 1 89 ? -2.709 -4.012 -17.894 1.00 87.12 89 MET A O 1
ATOM 730 N N . ARG A 1 90 ? -0.535 -3.926 -17.306 1.00 90.56 90 ARG A N 1
ATOM 731 C CA . ARG A 1 90 ? -0.721 -4.267 -15.890 1.00 90.56 90 ARG A CA 1
ATOM 732 C C . ARG A 1 90 ? 0.375 -3.660 -15.034 1.00 90.56 90 ARG A C 1
ATOM 734 O O . ARG A 1 90 ? 1.524 -3.585 -15.453 1.00 90.56 90 ARG A O 1
ATOM 741 N N . GLU A 1 91 ? 0.003 -3.339 -13.806 1.00 93.62 91 GLU A N 1
ATOM 742 C CA . GLU A 1 91 ? 0.903 -2.881 -12.759 1.00 93.62 91 GLU A CA 1
ATOM 743 C C . GLU A 1 91 ? 0.665 -3.745 -11.519 1.00 93.62 91 GLU A C 1
ATOM 745 O O . GLU A 1 91 ? -0.476 -3.918 -11.083 1.00 93.62 91 GLU A O 1
ATOM 750 N N . ILE A 1 92 ? 1.727 -4.358 -10.995 1.00 94.62 92 ILE A N 1
ATOM 751 C CA . ILE A 1 92 ? 1.651 -5.272 -9.849 1.00 94.62 92 ILE A CA 1
ATOM 752 C C . ILE A 1 92 ? 2.574 -4.760 -8.749 1.00 94.62 92 ILE A C 1
ATOM 754 O O . ILE A 1 92 ? 3.778 -4.636 -8.961 1.00 94.62 92 ILE A O 1
ATOM 758 N N . ALA A 1 93 ? 2.014 -4.493 -7.567 1.00 94.75 93 ALA A N 1
ATOM 759 C CA . ALA A 1 93 ? 2.797 -4.127 -6.392 1.00 94.75 93 ALA A CA 1
ATOM 760 C C . ALA A 1 93 ? 3.644 -5.320 -5.918 1.00 94.75 93 ALA A C 1
ATOM 762 O O . AL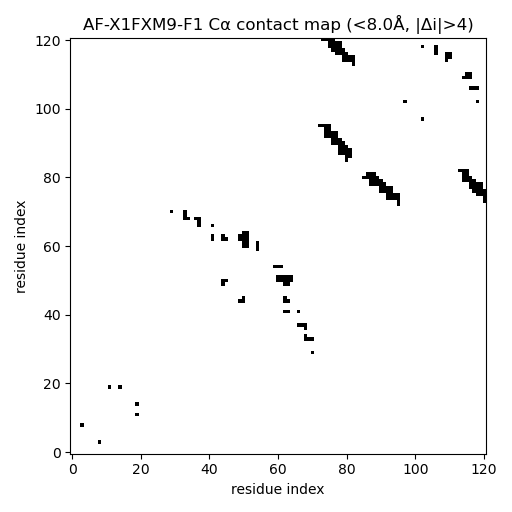A A 1 93 ? 3.132 -6.415 -5.678 1.00 94.75 93 ALA A O 1
ATOM 763 N N . LEU A 1 94 ? 4.942 -5.084 -5.782 1.00 95.06 94 LEU A N 1
ATOM 764 C CA . LEU A 1 94 ? 5.943 -6.001 -5.263 1.00 95.06 94 LEU A CA 1
ATOM 765 C C . LEU A 1 94 ? 6.357 -5.593 -3.842 1.00 95.06 94 LEU A C 1
ATOM 767 O O . LEU A 1 94 ? 6.037 -4.509 -3.351 1.00 95.06 94 LEU A O 1
ATOM 771 N N . GLN A 1 95 ? 7.085 -6.476 -3.162 1.00 92.81 95 GLN A N 1
ATOM 772 C CA . GLN A 1 95 ? 7.648 -6.169 -1.848 1.00 92.81 95 GLN A CA 1
ATOM 773 C C . GLN A 1 95 ? 8.723 -5.076 -1.960 1.00 92.81 95 GLN A C 1
ATOM 775 O O . GLN A 1 95 ? 9.454 -5.021 -2.941 1.00 92.81 95 GLN A O 1
ATOM 780 N N . GLN A 1 96 ? 8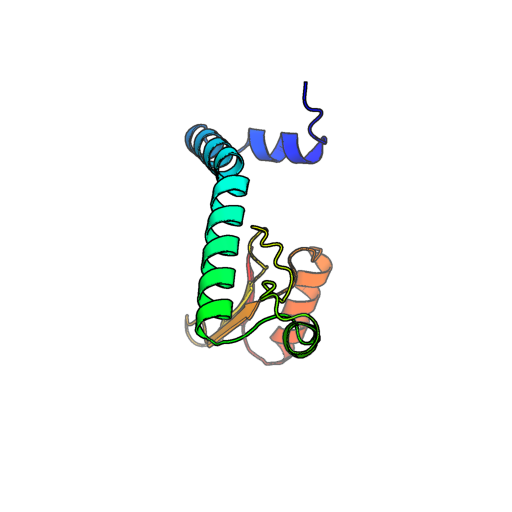.825 -4.210 -0.949 1.00 88.00 96 GLN A N 1
ATOM 781 C CA . GLN A 1 96 ? 9.769 -3.076 -0.918 1.00 88.00 96 GLN A CA 1
ATOM 782 C C . GLN A 1 96 ? 11.225 -3.483 -0.671 1.00 88.00 96 GLN A C 1
ATOM 784 O O . GLN A 1 96 ? 12.133 -2.684 -0.857 1.00 88.00 96 GLN A O 1
ATOM 789 N N . ASN A 1 97 ? 11.451 -4.690 -0.156 1.00 90.06 97 ASN A N 1
ATOM 790 C CA . ASN A 1 97 ? 12.756 -5.167 0.291 1.00 90.06 97 ASN A CA 1
ATOM 791 C C . ASN A 1 97 ? 13.385 -6.165 -0.693 1.00 90.06 97 ASN A C 1
ATOM 793 O O . ASN A 1 97 ? 14.099 -7.065 -0.256 1.00 90.06 97 ASN A O 1
ATOM 797 N N . LEU A 1 98 ? 13.098 -6.020 -1.990 1.00 92.94 98 LEU A N 1
ATOM 798 C CA . LEU A 1 98 ? 13.696 -6.846 -3.037 1.00 92.94 98 LEU A CA 1
ATOM 799 C C . LEU A 1 98 ? 15.102 -6.349 -3.380 1.00 92.94 98 LEU A C 1
ATOM 801 O O . LEU A 1 98 ? 15.329 -5.159 -3.598 1.00 92.94 98 LEU A O 1
ATOM 805 N N . SER A 1 99 ? 16.050 -7.275 -3.450 1.00 94.50 99 SER A N 1
ATOM 806 C CA . SER A 1 99 ? 17.363 -7.020 -4.036 1.00 94.50 99 SER A CA 1
ATOM 807 C C . SER A 1 99 ? 17.266 -6.841 -5.553 1.00 94.50 99 SER A C 1
ATOM 809 O O . SER A 1 99 ? 16.298 -7.260 -6.190 1.00 94.50 99 SER A O 1
ATOM 811 N N . LEU A 1 100 ? 18.303 -6.246 -6.150 1.00 94.62 100 LEU A N 1
ATOM 812 C CA . LEU A 1 100 ? 18.389 -6.095 -7.604 1.00 94.62 100 LEU A CA 1
ATOM 813 C C . LEU A 1 100 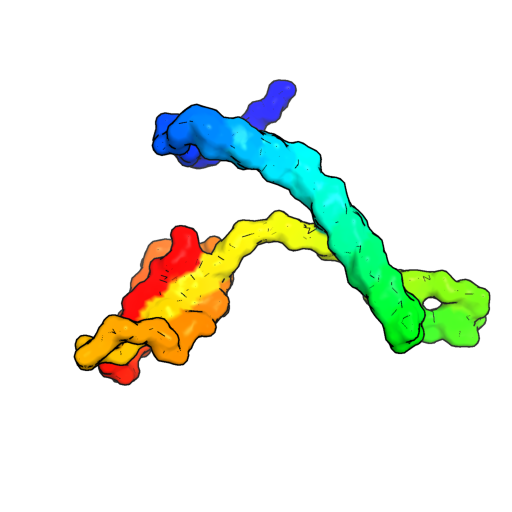? 18.279 -7.445 -8.325 1.00 94.62 100 LEU A C 1
ATOM 815 O O . LEU A 1 100 ? 17.494 -7.573 -9.257 1.00 94.62 100 LEU A O 1
ATOM 819 N N . GLU A 1 101 ? 18.985 -8.464 -7.835 1.00 96.81 101 GLU A N 1
ATOM 820 C CA . GLU A 1 101 ? 18.952 -9.818 -8.403 1.00 96.81 101 GLU A CA 1
ATOM 821 C C . GLU A 1 101 ? 17.541 -10.434 -8.354 1.00 96.81 101 GLU A C 1
ATOM 823 O O . GLU A 1 101 ? 17.112 -11.112 -9.290 1.00 96.81 101 GLU A O 1
ATOM 828 N N . GLU A 1 102 ? 16.783 -10.187 -7.280 1.00 97.50 102 GLU A N 1
ATOM 829 C CA . GLU A 1 102 ? 15.390 -10.635 -7.174 1.00 97.50 102 GLU A CA 1
ATOM 830 C C . GLU A 1 102 ? 14.475 -9.893 -8.154 1.00 97.50 102 GLU A C 1
ATOM 832 O O . GLU A 1 102 ? 13.613 -10.526 -8.769 1.00 97.50 102 GLU A O 1
ATOM 837 N N . MET A 1 103 ? 14.670 -8.582 -8.333 1.00 96.62 103 MET A N 1
ATOM 838 C CA . MET A 1 103 ? 13.920 -7.785 -9.310 1.00 96.62 103 MET A CA 1
ATOM 839 C C . MET A 1 103 ? 14.182 -8.274 -10.741 1.00 96.62 103 MET A C 1
ATOM 841 O O . MET A 1 103 ? 13.234 -8.606 -11.454 1.00 96.62 103 MET A O 1
ATOM 845 N N . GLU A 1 104 ? 15.449 -8.444 -11.121 1.00 96.69 104 GLU A N 1
ATOM 846 C CA . GLU A 1 104 ? 15.855 -8.973 -12.431 1.00 96.69 104 GLU A CA 1
ATOM 847 C C . GLU A 1 104 ? 15.320 -10.396 -12.666 1.00 96.69 104 GLU A C 1
ATOM 849 O O . GLU A 1 104 ? 14.848 -10.738 -13.752 1.00 96.69 104 GLU A O 1
ATOM 854 N N . SER A 1 105 ? 15.328 -11.241 -11.631 1.00 97.38 105 SER A N 1
ATOM 855 C CA . SER A 1 105 ? 14.765 -12.594 -11.696 1.00 97.38 105 SER A CA 1
ATOM 856 C C . SER A 1 105 ? 13.251 -12.588 -11.941 1.00 97.38 105 SER A C 1
ATOM 858 O O . SER A 1 105 ? 12.732 -13.426 -12.689 1.00 97.38 105 SER A O 1
ATOM 860 N N . ILE A 1 106 ? 12.519 -11.641 -11.344 1.00 96.88 106 ILE A N 1
ATOM 861 C CA . ILE A 1 106 ? 11.084 -11.453 -11.598 1.00 96.88 106 ILE A CA 1
ATOM 862 C C . ILE A 1 106 ? 10.854 -11.030 -13.053 1.00 96.88 106 ILE A C 1
ATOM 864 O O . ILE A 1 106 ? 10.028 -11.652 -13.727 1.00 96.88 106 ILE A O 1
ATOM 868 N N . GLU A 1 107 ? 11.599 -10.047 -13.557 1.00 96.25 107 GLU A N 1
ATOM 869 C CA . GLU A 1 107 ? 11.505 -9.586 -14.950 1.00 96.25 107 GLU A CA 1
ATOM 870 C C . GLU A 1 107 ? 11.790 -10.723 -15.942 1.00 96.25 107 GLU A C 1
ATOM 872 O O . GLU A 1 107 ? 10.966 -11.016 -16.810 1.00 96.25 107 GLU A O 1
ATOM 877 N N . ALA A 1 108 ? 12.872 -11.481 -15.737 1.00 95.81 108 ALA A N 1
ATOM 878 C CA . ALA A 1 108 ? 13.242 -12.611 -16.593 1.00 95.81 108 ALA A CA 1
ATOM 879 C C . ALA A 1 108 ? 12.186 -13.734 -16.612 1.00 95.81 108 ALA A C 1
ATOM 881 O O . ALA A 1 108 ? 12.057 -14.487 -17.586 1.00 95.81 108 ALA A O 1
ATOM 882 N N . ARG A 1 109 ? 11.413 -13.896 -15.530 1.00 96.06 109 ARG A N 1
ATOM 883 C CA . ARG A 1 109 ? 10.282 -14.839 -15.491 1.00 96.06 109 ARG A CA 1
ATOM 884 C C . ARG A 1 109 ? 9.090 -14.328 -16.293 1.00 96.06 109 ARG A C 1
ATOM 886 O O . ARG A 1 109 ? 8.402 -15.145 -16.903 1.00 96.06 109 ARG A O 1
ATOM 893 N N . VAL A 1 110 ? 8.851 -13.021 -16.288 1.00 94.81 110 VAL A N 1
ATOM 894 C CA . VAL A 1 110 ? 7.754 -12.369 -17.015 1.00 94.81 110 VAL A CA 1
ATOM 895 C C . VAL A 1 110 ? 8.053 -12.293 -18.512 1.00 94.81 110 VAL A C 1
ATOM 897 O O . VAL A 1 110 ? 7.153 -12.532 -19.316 1.00 94.81 110 VAL A O 1
ATOM 900 N N . ASP A 1 111 ? 9.316 -12.110 -18.900 1.00 91.38 111 ASP A N 1
ATOM 901 C CA . ASP A 1 111 ? 9.762 -12.131 -20.300 1.00 91.38 111 ASP A CA 1
ATOM 902 C C . ASP A 1 111 ? 9.361 -13.414 -21.048 1.00 91.38 111 ASP A C 1
ATOM 904 O O . ASP A 1 111 ? 9.057 -13.384 -22.245 1.00 91.38 111 ASP A O 1
ATOM 908 N N . LYS A 1 112 ? 9.269 -14.548 -20.338 1.00 93.56 112 LYS A N 1
ATOM 909 C CA . LYS A 1 112 ? 8.813 -15.838 -20.894 1.00 93.56 112 LYS A CA 1
ATOM 910 C C . LYS A 1 112 ? 7.363 -15.811 -21.386 1.00 93.56 112 LYS A C 1
ATOM 912 O O . LYS A 1 112 ? 6.956 -16.714 -22.109 1.00 93.56 112 LYS A O 1
ATOM 917 N N . LEU A 1 113 ? 6.589 -14.795 -21.004 1.00 91.94 113 LEU A N 1
ATOM 918 C CA . LEU A 1 113 ? 5.209 -14.573 -21.437 1.00 91.94 113 LEU A CA 1
ATOM 919 C C . LEU A 1 113 ? 5.118 -13.682 -22.689 1.00 91.94 113 LEU A C 1
ATOM 921 O O . LEU A 1 113 ? 4.027 -13.248 -23.048 1.00 91.94 113 LEU A O 1
ATOM 925 N N . CYS A 1 114 ? 6.248 -13.397 -23.350 1.00 89.00 114 CYS A N 1
ATOM 926 C CA . CYS A 1 114 ? 6.343 -12.568 -24.559 1.00 89.00 114 CYS A CA 1
ATOM 927 C C . CYS A 1 114 ? 5.874 -11.110 -24.381 1.00 89.00 114 CYS A C 1
ATOM 929 O O . CYS A 1 114 ? 5.589 -10.421 -25.360 1.00 89.00 114 CYS A O 1
ATOM 931 N N . VAL A 1 115 ? 5.860 -10.612 -23.147 1.00 91.94 115 VAL A N 1
ATOM 932 C CA . VAL A 1 115 ? 5.609 -9.205 -22.793 1.00 91.94 115 VAL A CA 1
ATOM 933 C C . VAL A 1 115 ? 6.924 -8.518 -22.435 1.00 91.94 115 VAL A C 1
ATOM 935 O O . VAL A 1 115 ? 7.932 -9.197 -22.259 1.00 91.94 115 VAL A O 1
ATOM 938 N N . SER A 1 116 ? 6.927 -7.191 -22.364 1.00 92.00 116 SER A N 1
ATOM 939 C CA . SER A 1 116 ? 8.004 -6.423 -21.741 1.00 92.00 116 SER A CA 1
ATOM 940 C C . SER A 1 116 ? 7.640 -6.154 -20.283 1.00 92.00 116 SER A C 1
ATOM 942 O O . SER A 1 116 ? 6.466 -5.950 -19.964 1.00 92.00 116 SER A O 1
ATOM 944 N N . SER A 1 117 ? 8.631 -6.142 -19.397 1.00 94.12 117 SER A N 1
ATOM 945 C CA . SER A 1 117 ? 8.422 -5.810 -17.990 1.00 94.12 117 SER A CA 1
ATOM 946 C C . SER A 1 117 ? 9.574 -5.017 -17.403 1.00 94.12 117 SER A C 1
ATOM 948 O O . SER A 1 117 ? 10.711 -5.215 -17.817 1.00 94.12 117 SER A O 1
ATOM 950 N N . LEU A 1 118 ? 9.266 -4.154 -16.439 1.00 94.56 118 LEU A N 1
ATOM 951 C CA . LEU A 1 118 ? 10.247 -3.393 -15.671 1.00 94.56 118 LEU A CA 1
ATOM 952 C C . LEU A 1 118 ? 9.752 -3.220 -14.235 1.00 94.56 118 LEU A C 1
ATOM 954 O O . LEU A 1 118 ? 8.591 -2.865 -14.017 1.00 94.56 118 LEU A O 1
ATOM 958 N N . VAL A 1 119 ? 10.634 -3.435 -13.268 1.00 95.38 119 VAL A N 1
ATOM 959 C CA . VAL A 1 119 ? 10.415 -3.088 -11.870 1.00 95.38 119 VAL A CA 1
ATOM 960 C C . VAL A 1 119 ? 10.854 -1.644 -11.633 1.00 95.38 119 VAL A C 1
ATOM 962 O O . VAL A 1 119 ? 11.990 -1.272 -11.912 1.00 95.38 119 VAL A O 1
ATOM 965 N N . VAL A 1 120 ? 9.948 -0.817 -11.111 1.00 90.50 120 VAL A N 1
ATOM 966 C CA . VAL A 1 120 ? 10.209 0.590 -10.767 1.00 90.50 120 VAL A CA 1
ATOM 967 C C . VAL A 1 120 ? 9.990 0.834 -9.275 1.00 90.50 120 VAL A C 1
ATOM 969 O O . VAL A 1 120 ? 9.065 0.279 -8.684 1.00 90.50 120 VAL A O 1
ATOM 972 N N . GLY A 1 121 ? 10.822 1.668 -8.652 1.00 77.94 121 GLY A N 1
ATOM 973 C CA . GLY A 1 121 ? 10.648 2.142 -7.275 1.00 77.94 121 GLY A CA 1
ATOM 974 C C . GLY A 1 121 ? 11.859 2.885 -6.740 1.00 77.94 121 GLY A C 1
ATOM 975 O O . GLY A 1 121 ? 12.872 2.959 -7.468 1.00 77.94 121 GLY A O 1
#

Organism: NCBI:txid412755

Sequence (121 aa):
MKILYPDEKLLYLTKPASDIYYDEIALMMSTKVERIIASQIKEVLAEQGIFNPVDEHIKLKVNFPPLNFKLEKLPHLLVISPRDRIESMREIALQQNLSLEEMESIEARVDKLCVSSLVVG

Secondary structure (DSSP, 8-state):
-----HHHHHHHSSS-HHHHHHHHHHHHHHHHHHHHHHHHHHHHHHHTT-B-TTHHHHS---B-S-------PPPPEEEEE-SSS----EEEE--TT--HHHHHHHHHHHHTTT-EEEEE-

pLDDT: mean 84.08, std 15.16, range [36.38, 97.5]

Mean predicted aligned error: 10.68 Å

Nearest PDB structures (foldseek):
  3ln6-assembly1_A-2  TM=2.774E-01  e=4.683E+00  Streptococcus agalactiae serogroup V
  1kbs-assembly1_A  TM=3.107E-01  e=6.456E+00  Naja atra

Radius of gyration: 21.63 Å; Cα contacts (8 Å, |Δi|>4): 110; chains: 1; bounding box: 48×38×60 Å

Solvent-accessible surface area (backbone atoms only — not comparable to full-atom values): 7353 Å² total; per-residue (Å²): 138,82,87,73,59,76,73,61,58,58,63,63,73,75,53,59,75,69,56,55,54,51,52,52,51,50,61,72,43,44,66,58,52,26,51,50,54,39,48,55,52,51,51,52,33,52,74,72,68,39,47,41,84,62,27,87,80,65,82,47,90,44,84,29,78,85,75,83,57,76,89,71,80,73,52,24,30,39,39,30,24,55,77,93,52,97,51,80,75,45,76,42,83,42,68,71,85,62,52,72,69,55,49,52,52,52,36,60,60,48,43,76,71,72,36,43,60,48,78,46,118